Protein AF-A0A961QKD1-F1 (afdb_monomer_lite)

pLDDT: mean 87.1, std 12.79, range [49.28, 97.75]

Foldseek 3Di:
DDDPPPPPPPDPPQLVDPPRNVLVCCVVPNDPCSVVVVVVVVVVVLVVVCVVPNPVSVCVVVVVCVVVVVVVVVVVVVD

Radius of gyration: 19.94 Å; chains: 1; bounding box: 38×52×49 Å

Structure (mmCIF, N/CA/C/O backbone):
data_AF-A0A961QKD1-F1
#
_entry.id   AF-A0A961QKD1-F1
#
loop_
_atom_site.group_PDB
_atom_site.id
_atom_site.type_symbol
_atom_site.label_atom_id
_atom_site.label_alt_id
_atom_site.label_comp_id
_atom_site.label_asym_id
_atom_site.label_entity_id
_atom_site.label_seq_id
_atom_site.pdbx_PDB_ins_code
_atom_site.Cartn_x
_atom_site.Cartn_y
_atom_site.Cartn_z
_atom_site.occupancy
_atom_site.B_iso_or_equiv
_atom_site.auth_seq_id
_atom_site.auth_comp_id
_atom_site.auth_asym_id
_atom_site.auth_atom_id
_atom_site.pdbx_PDB_model_num
ATOM 1 N N . MET A 1 1 ? 23.244 -40.278 -27.399 1.00 49.28 1 MET A N 1
ATOM 2 C CA . MET A 1 1 ? 23.367 -38.832 -27.675 1.00 49.28 1 MET A CA 1
ATOM 3 C C .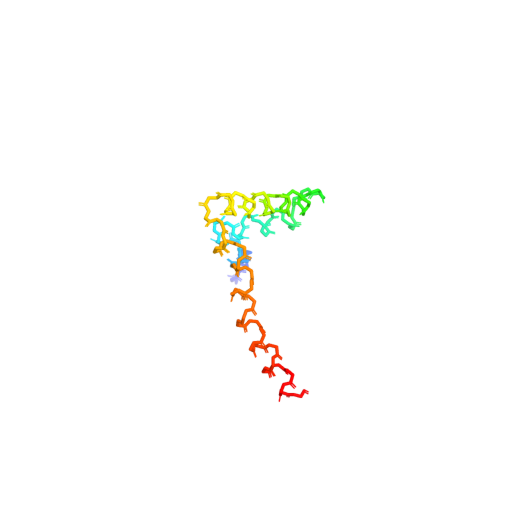 MET A 1 1 ? 22.397 -38.146 -26.731 1.00 49.28 1 MET A C 1
ATOM 5 O O . MET A 1 1 ? 21.197 -38.212 -26.949 1.00 49.28 1 MET A O 1
ATOM 9 N N . ALA A 1 2 ? 22.918 -37.755 -25.569 1.00 54.41 2 ALA A N 1
ATOM 10 C CA . ALA A 1 2 ? 22.153 -37.493 -24.358 1.00 54.41 2 ALA A CA 1
ATOM 11 C C . ALA A 1 2 ? 21.422 -36.145 -24.400 1.00 54.41 2 ALA A C 1
ATOM 13 O O . ALA A 1 2 ? 21.919 -35.171 -24.959 1.00 54.41 2 ALA A O 1
ATOM 14 N N . THR A 1 3 ? 20.245 -36.169 -23.786 1.00 58.94 3 THR A N 1
ATOM 15 C CA . THR A 1 3 ? 19.414 -35.080 -23.273 1.00 58.94 3 THR A CA 1
ATOM 16 C C . THR A 1 3 ? 20.183 -33.787 -22.985 1.00 58.94 3 THR A C 1
ATOM 18 O O . THR A 1 3 ? 20.756 -33.603 -21.912 1.00 58.94 3 THR A O 1
ATOM 21 N N . ALA A 1 4 ? 20.153 -32.846 -23.929 1.00 62.84 4 ALA A N 1
ATOM 22 C CA . ALA A 1 4 ? 20.266 -31.441 -23.573 1.00 62.84 4 ALA A CA 1
ATOM 23 C C . ALA A 1 4 ? 18.947 -31.074 -22.887 1.00 62.84 4 ALA A C 1
ATOM 25 O O . ALA A 1 4 ? 17.994 -30.652 -23.540 1.00 62.84 4 ALA A O 1
ATOM 26 N N . ASP A 1 5 ? 18.872 -31.321 -21.580 1.00 58.78 5 ASP A N 1
ATOM 27 C CA . ASP A 1 5 ? 17.842 -30.743 -20.733 1.00 58.78 5 ASP A CA 1
ATOM 28 C C . ASP A 1 5 ? 18.015 -29.229 -20.821 1.00 58.78 5 ASP A C 1
ATOM 30 O O . ASP A 1 5 ? 18.860 -28.618 -20.164 1.00 58.78 5 ASP A O 1
ATOM 34 N N . SER A 1 6 ? 17.263 -28.620 -21.732 1.00 60.94 6 SER A N 1
ATOM 35 C CA . SER A 1 6 ? 17.162 -27.181 -21.847 1.00 60.94 6 SER A CA 1
ATOM 36 C C . SER A 1 6 ? 16.608 -26.678 -20.521 1.00 60.94 6 SER A C 1
ATOM 38 O O . SER A 1 6 ? 15.407 -26.787 -20.261 1.00 60.94 6 SER A O 1
ATOM 40 N N . PHE A 1 7 ? 17.479 -26.142 -19.669 1.00 60.41 7 PHE A N 1
ATOM 41 C CA . PHE A 1 7 ? 17.085 -25.299 -18.553 1.00 60.41 7 PHE A CA 1
ATOM 42 C C . PHE A 1 7 ? 16.420 -24.058 -19.149 1.00 60.41 7 PHE A C 1
ATOM 44 O O . PHE A 1 7 ? 17.056 -23.026 -19.346 1.00 60.41 7 PHE A O 1
ATOM 51 N N . ALA A 1 8 ? 15.141 -24.177 -19.510 1.00 63.66 8 ALA A N 1
ATOM 52 C CA . ALA A 1 8 ? 14.330 -23.030 -19.859 1.00 63.66 8 ALA A CA 1
ATOM 53 C C . ALA A 1 8 ? 14.445 -22.053 -18.679 1.00 63.66 8 ALA A C 1
ATOM 55 O O . ALA A 1 8 ? 14.207 -22.477 -17.539 1.00 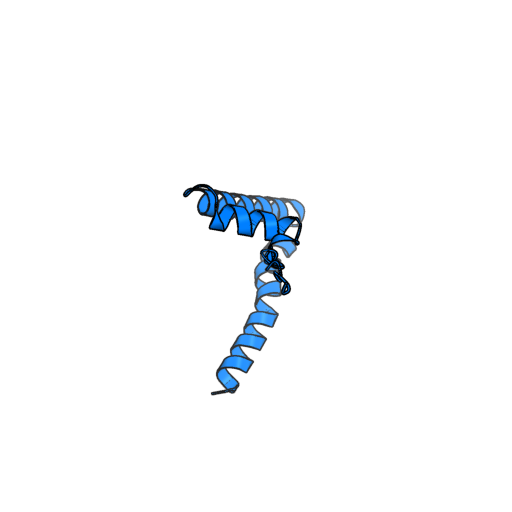63.66 8 ALA A O 1
ATOM 56 N N . PRO A 1 9 ? 14.856 -20.791 -18.898 1.00 66.00 9 PRO A N 1
ATOM 57 C CA . PRO A 1 9 ? 14.940 -19.829 -17.815 1.00 66.00 9 PRO A CA 1
ATOM 58 C C . PRO A 1 9 ? 13.554 -19.740 -17.177 1.00 66.00 9 PRO A C 1
ATOM 60 O O . PRO A 1 9 ? 12.587 -19.317 -17.813 1.00 66.00 9 PRO A O 1
ATOM 63 N N . ARG A 1 10 ? 13.429 -20.222 -15.933 1.00 61.56 10 ARG A N 1
ATOM 64 C CA . ARG A 1 10 ? 12.191 -20.097 -15.164 1.00 61.56 10 ARG A CA 1
ATOM 65 C C . ARG A 1 10 ? 11.984 -18.611 -14.945 1.00 61.56 10 ARG A C 1
ATOM 67 O O . ARG A 1 10 ? 12.659 -18.028 -14.104 1.00 61.56 10 ARG A O 1
ATOM 74 N N . THR A 1 11 ? 11.076 -17.999 -15.698 1.00 65.62 11 THR A N 1
ATOM 75 C CA . THR A 1 11 ? 10.619 -16.653 -15.374 1.00 65.62 11 THR A CA 1
ATOM 76 C C . THR A 1 11 ? 10.097 -16.693 -13.936 1.00 65.62 11 THR A C 1
ATOM 78 O O . THR A 1 11 ? 9.253 -17.543 -13.622 1.00 65.62 11 THR A O 1
ATOM 81 N N . PRO A 1 12 ? 10.640 -15.860 -13.027 1.00 71.25 12 PRO A N 1
ATOM 82 C CA . PRO A 1 12 ? 10.171 -15.804 -11.654 1.00 71.25 12 PRO A CA 1
ATOM 83 C C . PRO A 1 12 ? 8.647 -15.710 -11.628 1.00 71.25 12 PRO A C 1
ATOM 85 O O . PRO A 1 12 ? 8.063 -14.893 -12.339 1.00 71.25 12 PRO A O 1
ATOM 88 N N . PHE A 1 13 ? 7.992 -16.541 -10.813 1.00 69.31 13 PHE A N 1
ATOM 89 C CA . PHE A 1 13 ? 6.529 -16.538 -10.681 1.00 69.31 13 PHE A CA 1
ATOM 90 C C . PHE A 1 13 ? 5.979 -15.130 -10.383 1.00 69.31 13 PHE A C 1
ATOM 92 O O . PHE A 1 13 ? 4.900 -14.776 -10.851 1.00 69.31 13 PHE A O 1
ATOM 99 N N . ALA A 1 14 ? 6.772 -14.300 -9.698 1.00 66.81 14 ALA A N 1
ATOM 100 C CA . ALA A 1 14 ? 6.492 -12.894 -9.430 1.00 66.81 14 ALA A CA 1
ATOM 101 C C . ALA A 1 14 ? 6.198 -12.057 -10.694 1.00 66.81 14 ALA A C 1
ATOM 103 O O . ALA A 1 14 ? 5.320 -11.201 -10.650 1.00 66.81 14 ALA A O 1
ATOM 104 N N . TYR A 1 15 ? 6.828 -12.344 -11.842 1.00 73.38 15 TYR A N 1
ATOM 105 C CA . TYR A 1 15 ? 6.590 -11.622 -13.103 1.00 73.38 15 TYR A CA 1
ATOM 106 C C . TYR A 1 15 ? 5.291 -12.005 -13.820 1.00 73.38 15 TYR A C 1
ATOM 108 O O . TYR A 1 15 ? 4.948 -11.395 -14.832 1.00 73.38 15 TYR A O 1
ATOM 116 N N . ARG A 1 16 ? 4.563 -13.013 -13.324 1.00 78.50 16 ARG A N 1
ATOM 117 C CA . ARG A 1 16 ? 3.288 -13.450 -13.912 1.00 78.50 16 ARG A CA 1
ATOM 118 C C . ARG A 1 16 ? 2.091 -12.664 -13.383 1.00 78.50 16 ARG A C 1
ATOM 120 O O . ARG A 1 16 ? 1.023 -12.745 -13.985 1.00 78.50 16 ARG A O 1
ATOM 127 N N . LEU A 1 17 ? 2.243 -11.922 -12.281 1.00 83.31 17 LEU A N 1
ATOM 128 C CA . LEU A 1 17 ? 1.183 -11.037 -11.803 1.00 83.31 17 LEU A CA 1
ATOM 129 C C . LEU A 1 17 ? 1.110 -9.789 -12.692 1.00 83.31 17 LEU A C 1
ATOM 131 O O . LEU A 1 17 ? 2.140 -9.155 -12.908 1.00 83.31 17 LEU A O 1
ATOM 135 N N . PRO A 1 18 ? -0.085 -9.389 -13.159 1.00 81.50 18 PRO A N 1
ATOM 136 C CA . PRO A 1 18 ? -0.218 -8.327 -14.154 1.00 81.50 18 PRO A CA 1
ATOM 137 C C . PRO A 1 18 ? 0.318 -6.983 -13.653 1.00 81.50 18 PRO A C 1
ATOM 139 O O . PRO A 1 18 ? 1.035 -6.304 -14.374 1.00 81.50 18 PRO A O 1
ATOM 142 N N . ILE A 1 19 ? 0.018 -6.623 -12.402 1.00 86.12 19 ILE A N 1
ATOM 143 C CA . ILE A 1 19 ? 0.430 -5.338 -11.820 1.00 86.12 19 ILE A CA 1
ATOM 144 C C . ILE A 1 19 ? 1.727 -5.507 -11.025 1.00 86.12 19 ILE A C 1
ATOM 146 O O . ILE A 1 19 ? 2.708 -4.819 -11.283 1.00 86.12 19 ILE A O 1
ATOM 150 N N . LEU A 1 20 ? 1.771 -6.469 -10.095 1.00 86.25 20 LEU A N 1
ATOM 151 C CA . LEU A 1 20 ? 2.953 -6.664 -9.246 1.00 86.25 20 LEU A CA 1
ATOM 152 C C . LEU A 1 20 ? 4.176 -7.144 -10.037 1.00 86.25 20 LEU A C 1
ATOM 154 O O . LEU A 1 20 ? 5.292 -6.749 -9.723 1.00 86.25 20 LEU A O 1
ATOM 158 N N . GLY A 1 21 ? 3.978 -7.949 -11.082 1.00 85.88 21 GLY A N 1
ATOM 159 C CA . GLY A 1 21 ? 5.057 -8.396 -11.956 1.00 85.88 21 GLY A CA 1
ATOM 160 C C . GLY A 1 21 ? 5.557 -7.310 -12.905 1.00 85.88 21 GLY A C 1
ATOM 161 O O . GLY A 1 21 ? 6.736 -7.312 -13.243 1.00 85.88 21 GLY A O 1
ATOM 162 N N . ALA A 1 22 ? 4.702 -6.369 -13.312 1.00 86.50 22 ALA A N 1
ATOM 163 C CA . ALA A 1 22 ? 5.138 -5.193 -14.063 1.00 86.50 22 ALA A CA 1
ATOM 164 C C . ALA A 1 22 ? 5.994 -4.273 -13.179 1.00 86.50 22 ALA A C 1
ATOM 166 O O . ALA A 1 22 ? 7.131 -3.981 -13.535 1.00 86.50 22 ALA A O 1
ATOM 167 N N . ILE A 1 23 ? 5.511 -3.946 -11.973 1.00 89.81 23 ILE A N 1
ATOM 168 C CA . ILE A 1 23 ? 6.243 -3.109 -11.007 1.00 89.81 23 ILE A CA 1
ATOM 169 C C . ILE A 1 23 ? 7.567 -3.764 -10.596 1.00 89.81 23 ILE A C 1
ATOM 171 O O . ILE A 1 23 ? 8.590 -3.095 -10.553 1.00 89.81 23 ILE A O 1
ATOM 175 N N . ALA A 1 24 ? 7.578 -5.072 -10.315 1.00 87.94 24 ALA A N 1
ATOM 176 C CA . ALA A 1 24 ? 8.804 -5.781 -9.939 1.00 87.94 24 ALA A CA 1
ATOM 177 C C . ALA A 1 24 ? 9.854 -5.769 -11.059 1.00 87.94 24 ALA A C 1
ATOM 179 O O . ALA A 1 24 ? 11.049 -5.733 -10.780 1.00 87.94 24 ALA A O 1
ATOM 180 N N . ARG A 1 25 ? 9.410 -5.794 -12.321 1.00 87.00 25 ARG A N 1
ATOM 181 C CA . ARG A 1 25 ? 10.294 -5.738 -13.490 1.00 87.00 25 ARG A CA 1
ATOM 182 C C . ARG A 1 25 ? 10.881 -4.349 -13.653 1.00 87.00 25 ARG A C 1
ATOM 184 O O . ARG A 1 25 ? 12.089 -4.222 -13.774 1.00 87.00 25 ARG A O 1
ATOM 191 N N . GLU A 1 26 ? 10.044 -3.319 -13.581 1.00 89.25 26 GLU A N 1
ATOM 192 C CA . GLU A 1 26 ? 10.488 -1.922 -13.643 1.00 89.25 26 GLU A CA 1
ATOM 193 C C . GLU A 1 26 ? 11.376 -1.548 -12.449 1.00 89.25 26 GLU A C 1
ATOM 195 O O . GLU A 1 26 ? 12.312 -0.774 -12.595 1.00 89.25 26 GLU A O 1
ATOM 200 N N . TRP A 1 27 ? 11.171 -2.162 -11.285 1.00 87.44 27 TRP A N 1
ATOM 201 C CA . TRP A 1 27 ? 12.059 -1.986 -10.138 1.00 87.44 27 TRP A CA 1
ATOM 202 C C . TRP A 1 27 ? 13.445 -2.618 -10.340 1.00 87.44 27 TRP A C 1
ATOM 204 O O . TRP A 1 27 ? 14.439 -2.085 -9.855 1.00 87.44 27 TRP A O 1
ATOM 214 N N . ALA A 1 28 ? 13.521 -3.771 -11.010 1.00 88.06 28 ALA A N 1
ATOM 215 C CA . ALA A 1 28 ? 14.777 -4.497 -11.214 1.00 88.06 28 ALA A CA 1
ATOM 216 C C . ALA A 1 28 ? 15.563 -4.019 -12.446 1.00 88.06 28 ALA A C 1
ATOM 218 O O . ALA A 1 28 ? 16.792 -4.033 -12.437 1.00 88.06 28 ALA A O 1
ATOM 219 N N . GLU A 1 29 ? 14.854 -3.646 -13.510 1.00 88.31 29 GLU A N 1
ATOM 220 C CA . GLU A 1 29 ? 15.403 -3.405 -14.851 1.00 88.31 29 GLU A CA 1
ATOM 221 C C . GLU A 1 29 ? 15.115 -1.981 -15.364 1.00 88.31 29 GLU A C 1
ATOM 223 O O . GLU A 1 29 ? 15.614 -1.607 -16.424 1.00 88.31 29 GLU A O 1
ATOM 228 N N . GLY A 1 30 ? 14.288 -1.203 -14.658 1.00 85.44 30 GLY A N 1
ATOM 229 C CA . GLY A 1 30 ? 13.856 0.129 -15.077 1.00 85.44 30 GLY A CA 1
ATOM 230 C C . GLY A 1 30 ? 14.793 1.261 -14.662 1.00 85.44 30 GLY A C 1
ATOM 231 O O . GLY A 1 30 ? 15.939 1.057 -14.263 1.00 85.44 30 GLY A O 1
ATOM 232 N N . ASP A 1 31 ? 14.285 2.483 -14.811 1.00 89.75 31 ASP A N 1
ATOM 233 C CA . ASP A 1 31 ? 15.037 3.716 -14.582 1.00 89.75 31 ASP A CA 1
ATOM 234 C C . ASP A 1 31 ? 15.348 3.945 -13.091 1.00 89.75 31 ASP A C 1
ATOM 236 O O . ASP A 1 31 ? 14.594 3.529 -12.209 1.00 89.75 31 ASP A O 1
ATOM 240 N N . ALA A 1 32 ? 16.431 4.669 -12.804 1.00 91.12 32 ALA A N 1
ATOM 241 C CA . ALA A 1 32 ? 16.854 4.991 -11.442 1.00 91.12 32 ALA A CA 1
ATOM 242 C C . ALA A 1 32 ? 15.801 5.815 -10.678 1.00 91.12 32 ALA A C 1
ATOM 244 O O . ALA A 1 32 ? 15.694 5.698 -9.456 1.00 91.12 32 ALA A O 1
ATOM 245 N N . ASP A 1 33 ? 14.992 6.595 -11.398 1.00 93.81 33 ASP A N 1
ATOM 246 C CA . ASP A 1 33 ? 13.922 7.422 -10.834 1.00 93.81 33 ASP A CA 1
ATOM 247 C C . ASP A 1 33 ? 12.597 6.659 -10.637 1.00 93.81 33 ASP A C 1
ATOM 249 O O . ASP A 1 33 ? 11.664 7.170 -10.008 1.00 93.81 33 ASP A O 1
ATOM 253 N N . PHE A 1 34 ? 12.497 5.411 -11.113 1.00 93.31 34 PHE A N 1
ATOM 254 C CA . PHE A 1 34 ? 11.280 4.605 -10.999 1.00 93.31 34 PHE A CA 1
ATOM 255 C C . PHE A 1 34 ? 10.749 4.469 -9.557 1.00 93.31 34 PHE A C 1
ATOM 257 O O . PHE A 1 34 ? 9.546 4.669 -9.355 1.00 93.31 34 PHE A O 1
ATOM 264 N N . PRO A 1 35 ? 11.583 4.210 -8.524 1.00 92.88 35 PRO A N 1
ATOM 265 C CA . PRO A 1 35 ? 11.118 4.154 -7.139 1.00 92.88 35 PRO A CA 1
ATOM 266 C C . PRO A 1 35 ? 10.411 5.433 -6.681 1.00 92.88 35 PRO A C 1
ATOM 268 O O . PRO A 1 35 ? 9.401 5.364 -5.976 1.00 92.88 35 PRO A O 1
ATOM 271 N N . LEU A 1 36 ? 10.911 6.600 -7.099 1.00 94.81 36 LEU A N 1
ATOM 272 C CA . LEU A 1 36 ? 10.311 7.888 -6.762 1.00 94.81 36 LEU A CA 1
ATOM 273 C C . LEU A 1 36 ? 8.940 8.038 -7.429 1.00 94.81 36 LEU A C 1
ATOM 275 O O . LEU A 1 36 ? 7.973 8.411 -6.761 1.00 94.81 36 LEU A O 1
ATOM 279 N N . TYR A 1 37 ? 8.835 7.706 -8.718 1.00 94.69 37 TYR A N 1
ATOM 280 C CA . TYR A 1 37 ? 7.565 7.755 -9.445 1.00 94.69 37 TYR A CA 1
ATOM 281 C C . TYR A 1 37 ? 6.530 6.784 -8.876 1.00 94.69 37 TYR A C 1
ATOM 283 O O . TYR A 1 37 ? 5.362 7.150 -8.741 1.00 94.69 37 TYR A O 1
ATOM 291 N N . LEU A 1 38 ? 6.950 5.582 -8.473 1.00 94.75 38 LEU A N 1
ATOM 292 C CA . LEU A 1 38 ? 6.078 4.594 -7.842 1.00 94.75 38 LEU A CA 1
ATOM 293 C C . LEU A 1 38 ? 5.494 5.119 -6.522 1.00 94.75 38 LEU A C 1
ATOM 295 O O . LEU A 1 38 ? 4.285 5.027 -6.297 1.00 94.75 38 LEU A O 1
ATOM 299 N N . VAL A 1 39 ? 6.333 5.706 -5.662 1.00 95.81 39 VAL A N 1
ATOM 300 C CA . VAL A 1 39 ? 5.883 6.307 -4.397 1.00 95.81 39 VAL A CA 1
ATOM 301 C C . VAL A 1 39 ? 4.941 7.480 -4.659 1.00 95.81 39 VAL A C 1
ATOM 303 O O . VAL A 1 39 ? 3.877 7.555 -4.044 1.00 95.81 39 VAL A O 1
ATOM 306 N N . LEU A 1 40 ? 5.278 8.366 -5.601 1.00 97.56 40 LEU A N 1
ATOM 307 C CA . LEU A 1 40 ? 4.433 9.507 -5.955 1.00 97.56 40 LEU A CA 1
ATOM 308 C C . LEU A 1 40 ? 3.062 9.057 -6.480 1.00 97.56 40 LEU A C 1
ATOM 310 O O . LEU A 1 40 ? 2.038 9.628 -6.097 1.00 97.56 40 LEU A O 1
ATOM 314 N N . ALA A 1 41 ? 3.025 8.012 -7.310 1.00 95.81 41 ALA A N 1
ATOM 315 C CA . ALA A 1 41 ? 1.792 7.433 -7.829 1.00 95.81 41 ALA A CA 1
ATOM 316 C C . ALA A 1 41 ? 0.935 6.820 -6.710 1.00 95.81 41 ALA A C 1
ATOM 318 O O . ALA A 1 41 ? -0.270 7.069 -6.664 1.00 95.81 41 ALA A O 1
ATOM 319 N N . LEU A 1 42 ? 1.541 6.082 -5.773 1.00 95.12 42 LEU A N 1
ATOM 320 C CA . LEU A 1 42 ? 0.840 5.507 -4.619 1.00 95.12 42 LEU A CA 1
ATOM 321 C C . LEU A 1 42 ? 0.259 6.583 -3.697 1.00 95.12 42 LEU A C 1
ATOM 323 O O . LEU A 1 42 ? -0.904 6.487 -3.303 1.00 95.12 42 LEU A O 1
ATOM 327 N N . VAL A 1 43 ? 1.034 7.625 -3.385 1.00 96.31 43 VAL A N 1
ATOM 328 C CA . VAL A 1 43 ? 0.568 8.757 -2.568 1.00 96.31 43 VAL A CA 1
ATOM 329 C C . VAL A 1 43 ? -0.563 9.499 -3.274 1.00 96.31 43 VAL A C 1
ATOM 331 O O . VAL A 1 43 ? -1.566 9.828 -2.643 1.00 96.31 43 VAL A O 1
ATOM 334 N N . SER A 1 44 ? -0.447 9.713 -4.586 1.00 97.69 44 SER A N 1
ATOM 335 C CA . SER A 1 44 ? -1.487 10.371 -5.384 1.00 97.69 44 SER A CA 1
ATOM 336 C C . SER A 1 44 ? -2.775 9.545 -5.423 1.00 97.69 44 SER A C 1
ATOM 338 O O . SER A 1 44 ? -3.858 10.078 -5.187 1.00 97.69 44 SER A O 1
ATOM 340 N N . LEU A 1 45 ? -2.667 8.231 -5.646 1.00 96.38 45 LEU A N 1
ATOM 341 C CA . LEU A 1 45 ? -3.798 7.303 -5.618 1.00 96.38 45 LEU A CA 1
ATOM 342 C C . LEU A 1 45 ? -4.478 7.291 -4.245 1.00 96.38 45 LEU A C 1
ATOM 344 O O . LEU A 1 45 ? -5.706 7.312 -4.159 1.00 96.38 45 LEU A O 1
ATOM 348 N N . TRP A 1 46 ? -3.691 7.300 -3.168 1.00 95.94 46 TRP A N 1
ATOM 349 C CA . TRP A 1 46 ? -4.224 7.369 -1.812 1.00 95.94 46 TRP A CA 1
ATOM 350 C C . TRP A 1 46 ? -4.902 8.713 -1.530 1.00 95.94 46 TRP A C 1
ATOM 352 O O . TRP A 1 46 ? -5.997 8.733 -0.972 1.00 95.94 46 TRP A O 1
ATOM 362 N N . GLY A 1 47 ? -4.328 9.822 -2.001 1.00 96.88 47 GLY A N 1
ATOM 363 C CA . GLY A 1 47 ? -4.964 11.138 -1.967 1.00 96.88 47 GLY A CA 1
ATOM 364 C C . GLY A 1 47 ? -6.333 11.127 -2.649 1.00 96.88 47 GLY A C 1
ATOM 365 O O . GLY A 1 47 ? -7.318 11.552 -2.050 1.00 96.88 47 GLY A O 1
ATOM 366 N N . ILE A 1 48 ? -6.434 10.556 -3.854 1.00 97.75 48 IL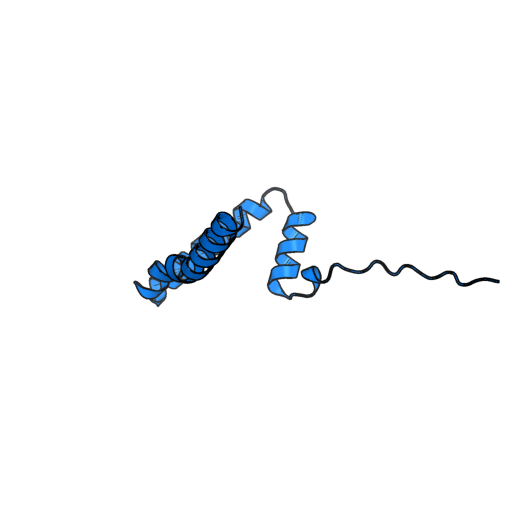E A N 1
ATOM 367 C CA . ILE A 1 48 ? -7.709 10.394 -4.575 1.00 97.75 48 ILE A CA 1
ATOM 368 C C . ILE A 1 48 ? -8.697 9.535 -3.772 1.00 97.75 48 ILE A C 1
ATOM 370 O O . ILE A 1 48 ? -9.884 9.867 -3.696 1.00 97.75 48 ILE A O 1
ATOM 374 N N . ALA A 1 49 ? -8.226 8.458 -3.136 1.00 96.56 49 ALA A N 1
ATOM 375 C CA . ALA A 1 49 ? -9.058 7.622 -2.276 1.00 96.56 49 ALA A CA 1
ATOM 376 C C . ALA A 1 49 ? -9.606 8.412 -1.074 1.00 96.56 49 ALA A C 1
ATOM 378 O O . ALA A 1 49 ? -10.796 8.304 -0.774 1.00 96.56 49 ALA A O 1
ATOM 379 N N . ILE A 1 50 ? -8.783 9.253 -0.437 1.00 97.06 50 ILE A N 1
ATOM 380 C CA . ILE A 1 50 ? -9.206 10.157 0.644 1.00 97.06 50 ILE A CA 1
ATOM 381 C C . ILE A 1 50 ? -10.231 11.170 0.131 1.00 97.06 50 ILE A C 1
ATOM 383 O O . ILE A 1 50 ? -11.253 11.363 0.778 1.00 97.06 50 ILE A O 1
ATOM 387 N N . PHE A 1 51 ? -10.027 11.778 -1.038 1.00 97.31 51 PHE A N 1
ATOM 388 C CA . PHE A 1 51 ? -11.008 12.711 -1.606 1.00 97.31 51 PHE A CA 1
ATOM 389 C C . PHE A 1 51 ? -12.345 12.045 -1.948 1.00 97.31 51 PHE A C 1
ATOM 391 O O . PHE A 1 51 ? -13.392 12.672 -1.817 1.00 97.31 51 PHE A O 1
ATOM 398 N N . THR A 1 52 ? -12.317 10.783 -2.376 1.00 96.88 52 THR A N 1
ATOM 399 C CA . THR A 1 52 ? -13.517 10.071 -2.837 1.00 96.88 52 THR A CA 1
ATOM 400 C C . THR A 1 52 ? -14.299 9.438 -1.680 1.00 96.88 52 THR A C 1
ATOM 402 O O . THR A 1 52 ? -15.526 9.441 -1.700 1.00 96.88 52 THR A O 1
ATOM 405 N N . TRP A 1 53 ? -13.611 8.903 -0.664 1.00 95.50 53 TRP A N 1
ATOM 406 C CA . TRP A 1 53 ? -14.236 8.144 0.432 1.00 95.50 53 TRP A CA 1
ATOM 407 C C . TRP A 1 53 ? -14.121 8.842 1.788 1.00 95.50 53 TRP A C 1
ATOM 409 O O . TRP A 1 53 ? -14.900 8.545 2.687 1.00 95.50 53 TRP A O 1
ATOM 419 N N . GLY A 1 54 ? -13.182 9.772 1.958 1.00 95.00 54 GLY A N 1
ATOM 420 C CA . GLY A 1 54 ? -12.949 10.494 3.205 1.00 95.00 54 GLY A CA 1
ATOM 421 C C . GLY A 1 54 ? -12.283 9.628 4.273 1.00 95.00 54 GLY A C 1
ATOM 422 O O . GLY A 1 54 ? -11.234 9.015 4.061 1.00 95.00 54 GLY A O 1
ATOM 423 N N . LEU A 1 55 ? -12.913 9.587 5.447 1.00 94.88 55 LEU A N 1
ATOM 424 C CA . LEU A 1 55 ? -12.383 8.969 6.661 1.00 94.88 55 LEU A CA 1
ATOM 425 C C . LEU A 1 55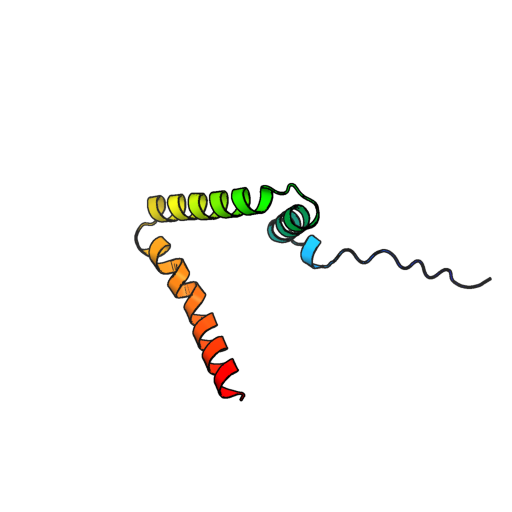 ? -12.047 7.458 6.527 1.00 94.88 55 LEU A C 1
ATOM 427 O O . LEU A 1 55 ? -10.985 7.055 7.002 1.00 94.88 55 LEU A O 1
ATOM 431 N N . PRO A 1 56 ? -12.850 6.613 5.844 1.00 93.94 56 PRO A N 1
ATOM 432 C CA . PRO A 1 56 ? -12.499 5.216 5.569 1.00 93.94 56 PRO A CA 1
ATOM 433 C C . PRO A 1 56 ? -11.147 5.030 4.869 1.00 93.94 56 PRO A C 1
ATOM 435 O O . PRO A 1 56 ? -10.359 4.174 5.269 1.00 93.94 56 PRO A O 1
ATOM 438 N N . ALA A 1 57 ? -10.843 5.842 3.852 1.00 94.75 57 ALA A N 1
ATOM 439 C CA . ALA A 1 57 ? -9.574 5.747 3.130 1.00 94.75 57 ALA A CA 1
ATOM 440 C C . ALA A 1 57 ? -8.381 6.191 3.989 1.00 94.75 57 ALA A C 1
ATOM 442 O O . ALA A 1 57 ? -7.266 5.700 3.807 1.00 94.75 57 ALA A O 1
ATOM 443 N N . LEU A 1 58 ? -8.623 7.074 4.960 1.00 94.31 58 LEU A N 1
ATOM 444 C CA . LEU A 1 58 ? -7.618 7.512 5.922 1.00 94.31 58 LEU A CA 1
ATOM 445 C C . LEU A 1 58 ? -7.291 6.418 6.954 1.00 94.31 58 LEU A C 1
ATOM 447 O O . LEU A 1 58 ? -6.137 6.280 7.350 1.00 94.31 58 LEU A O 1
ATOM 451 N N . TYR A 1 59 ? -8.274 5.597 7.342 1.00 95.44 59 TYR A N 1
ATOM 452 C CA . TYR A 1 59 ? -8.072 4.464 8.257 1.00 95.44 59 TYR A CA 1
ATOM 453 C C . TYR A 1 59 ? -7.567 3.181 7.583 1.00 95.44 59 TYR A C 1
ATOM 455 O O . TYR A 1 59 ? -7.064 2.296 8.277 1.00 95.44 59 TYR A O 1
ATOM 463 N N . LEU A 1 60 ? -7.656 3.063 6.254 1.00 93.12 60 LEU A N 1
ATOM 464 C CA . LEU A 1 60 ? -7.227 1.871 5.510 1.00 93.12 60 LEU A CA 1
ATOM 465 C C . LEU A 1 60 ? -5.802 1.392 5.853 1.00 93.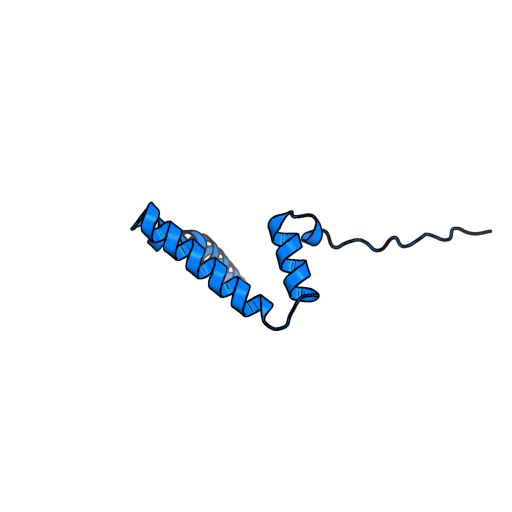12 60 LEU A C 1
ATOM 467 O O . LEU A 1 60 ? -5.646 0.200 6.126 1.00 93.12 60 LEU A O 1
ATOM 471 N N . PRO A 1 61 ? -4.772 2.264 5.912 1.00 91.69 61 PRO A N 1
ATOM 472 C CA . PRO A 1 61 ? -3.424 1.84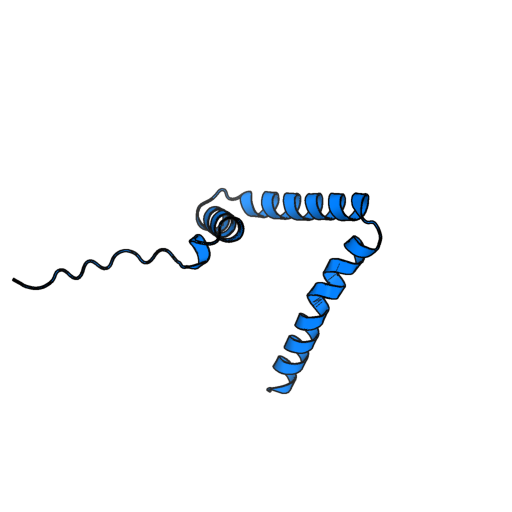2 6.291 1.00 91.69 61 PRO A CA 1
ATOM 473 C C . PRO A 1 61 ? -3.365 1.213 7.689 1.00 91.69 61 PRO A C 1
ATOM 475 O O . PRO A 1 61 ? -2.677 0.214 7.884 1.00 91.69 61 PRO A O 1
ATOM 478 N N . ALA A 1 62 ? -4.129 1.744 8.650 1.00 93.06 62 ALA A N 1
ATOM 479 C CA . ALA A 1 62 ? -4.191 1.202 10.006 1.00 93.06 62 ALA A CA 1
ATOM 480 C C . ALA A 1 62 ? -4.870 -0.178 10.039 1.00 93.06 62 ALA A C 1
ATOM 482 O O . ALA A 1 62 ? -4.405 -1.084 10.731 1.00 93.06 62 ALA A O 1
ATOM 483 N N . VAL A 1 63 ? -5.933 -0.362 9.250 1.00 94.88 63 VAL A N 1
ATOM 484 C CA . VAL A 1 63 ? -6.630 -1.652 9.126 1.00 94.88 63 VAL A CA 1
ATOM 485 C C . VAL A 1 63 ? -5.721 -2.706 8.492 1.00 94.88 63 VAL A C 1
ATOM 487 O O . VAL A 1 63 ? -5.628 -3.818 9.004 1.00 94.88 63 VAL A O 1
ATOM 490 N N . VAL A 1 64 ? -4.998 -2.356 7.424 1.00 93.81 64 VAL A N 1
ATOM 491 C CA . VAL A 1 64 ? -4.036 -3.259 6.768 1.00 93.81 64 VAL A CA 1
ATOM 492 C C . VAL A 1 64 ? -2.852 -3.587 7.686 1.00 93.81 64 VAL A C 1
ATOM 494 O O . VAL A 1 64 ? -2.356 -4.712 7.668 1.00 93.81 64 VAL A O 1
ATOM 497 N N . ALA A 1 65 ? -2.424 -2.647 8.533 1.00 95.19 65 ALA A N 1
ATOM 498 C CA . ALA A 1 65 ? -1.360 -2.873 9.508 1.00 95.19 65 ALA A CA 1
ATOM 499 C C . ALA A 1 65 ? -1.789 -3.741 10.707 1.00 95.19 65 ALA A C 1
ATOM 501 O O . ALA A 1 65 ? -0.940 -4.341 11.362 1.00 95.19 65 ALA A O 1
ATOM 502 N N . SER A 1 66 ? -3.088 -3.864 10.993 1.00 96.62 66 SER A N 1
ATOM 503 C CA . SER A 1 66 ? -3.599 -4.674 12.109 1.00 96.62 66 SER A CA 1
ATOM 504 C C . SER A 1 66 ? -3.113 -6.138 12.099 1.00 96.62 66 SER A C 1
ATOM 506 O O . SER A 1 66 ? -2.523 -6.563 13.098 1.00 96.62 66 SER A O 1
ATOM 508 N N . PRO A 1 67 ? -3.257 -6.922 11.007 1.00 95.69 67 PRO A N 1
ATOM 509 C CA . PRO A 1 67 ? -2.709 -8.277 10.959 1.00 95.69 67 PRO A CA 1
ATOM 510 C C . PRO A 1 67 ? -1.177 -8.301 11.050 1.00 95.69 67 PRO A C 1
ATOM 512 O O . PRO A 1 67 ? -0.631 -9.241 11.624 1.00 95.69 67 PRO A O 1
ATOM 515 N N . LEU A 1 68 ? -0.473 -7.272 10.556 1.00 95.69 68 LEU A N 1
ATOM 516 C CA . LEU A 1 68 ? 0.985 -7.175 10.706 1.00 95.69 68 LEU A CA 1
ATOM 517 C C . LEU A 1 68 ? 1.389 -7.077 12.178 1.00 95.69 68 LEU A C 1
ATOM 519 O O . LEU A 1 68 ? 2.362 -7.711 12.574 1.00 95.69 68 LEU A O 1
ATOM 523 N N . MET A 1 69 ? 0.622 -6.362 13.004 1.00 96.44 69 MET A N 1
ATOM 524 C CA . MET A 1 69 ? 0.874 -6.302 14.447 1.00 96.44 69 MET A CA 1
ATOM 525 C C . MET A 1 69 ? 0.684 -7.661 15.120 1.00 96.44 69 MET A C 1
ATOM 527 O O . MET A 1 69 ? 1.480 -8.031 15.979 1.00 96.44 69 MET A O 1
ATOM 531 N N . ILE A 1 70 ? -0.314 -8.443 14.702 1.00 96.38 70 ILE A N 1
ATOM 532 C CA . ILE A 1 70 ? -0.492 -9.816 15.198 1.00 96.38 70 ILE A CA 1
ATOM 533 C C . ILE A 1 70 ? 0.717 -10.674 14.813 1.00 96.38 70 ILE A C 1
ATOM 535 O O . ILE A 1 70 ? 1.281 -11.355 15.666 1.00 96.38 70 ILE A O 1
ATOM 539 N N . LEU A 1 71 ? 1.154 -10.610 13.552 1.00 96.38 71 LEU A N 1
ATOM 540 C CA . LEU A 1 71 ? 2.338 -11.337 13.088 1.00 96.38 71 LEU A CA 1
ATOM 541 C C . LEU A 1 71 ? 3.605 -10.908 13.836 1.00 96.38 71 LEU A C 1
ATOM 543 O O . LEU A 1 71 ? 4.399 -11.767 14.202 1.00 96.38 71 LEU A O 1
ATOM 547 N N . MET A 1 72 ? 3.769 -9.612 14.107 1.00 96.00 72 MET A N 1
ATOM 548 C CA . MET A 1 72 ? 4.875 -9.062 14.895 1.00 96.00 72 MET A CA 1
ATOM 549 C C . MET A 1 72 ? 4.880 -9.640 16.314 1.00 96.00 72 MET A C 1
ATOM 551 O O . MET A 1 72 ? 5.909 -10.126 16.778 1.00 96.00 72 MET A O 1
ATOM 555 N N . LEU A 1 73 ? 3.727 -9.648 16.991 1.00 96.25 73 LEU A N 1
ATOM 556 C CA . LEU A 1 73 ? 3.594 -10.228 18.330 1.00 96.25 73 LEU A CA 1
ATOM 557 C C . LEU A 1 73 ? 3.903 -11.726 18.329 1.00 96.25 73 LEU A C 1
ATOM 559 O O . LEU A 1 73 ? 4.617 -12.204 19.209 1.00 96.25 73 LEU A O 1
ATOM 563 N N . VAL A 1 74 ? 3.412 -12.464 17.331 1.00 96.81 74 VAL A N 1
ATOM 564 C CA . VAL A 1 74 ? 3.721 -13.889 17.162 1.00 96.81 74 VAL A CA 1
ATOM 565 C C . VAL A 1 74 ? 5.213 -14.096 16.912 1.00 96.81 74 VAL A C 1
ATOM 567 O O . VAL A 1 74 ? 5.794 -14.998 17.504 1.00 96.81 74 VAL A O 1
ATOM 570 N N . ALA A 1 75 ? 5.845 -13.273 16.073 1.00 96.19 75 ALA A N 1
ATOM 571 C CA . ALA A 1 75 ? 7.273 -13.361 15.787 1.00 96.19 75 ALA A CA 1
ATOM 572 C C . ALA A 1 75 ? 8.112 -13.143 17.052 1.00 96.19 75 ALA A C 1
ATOM 574 O O . ALA A 1 75 ? 8.977 -13.959 17.341 1.00 96.19 75 ALA A O 1
ATOM 575 N N . ILE A 1 76 ? 7.797 -12.118 17.851 1.00 96.00 76 ILE A N 1
ATOM 576 C CA . ILE A 1 76 ? 8.495 -11.836 19.117 1.00 96.00 76 ILE A CA 1
ATOM 577 C C . ILE A 1 76 ? 8.228 -12.932 20.159 1.00 96.00 76 ILE A C 1
ATOM 579 O O . ILE A 1 76 ? 9.115 -13.298 20.924 1.00 96.00 76 ILE A O 1
ATOM 583 N N . SER A 1 77 ? 7.018 -13.497 20.183 1.00 96.25 77 SER A N 1
ATOM 584 C CA . SER A 1 77 ? 6.662 -14.570 21.124 1.00 96.25 77 SER A CA 1
ATOM 585 C C . SER A 1 77 ? 7.367 -15.898 20.825 1.00 96.25 77 SER A C 1
ATOM 587 O O . SER A 1 77 ? 7.314 -16.809 21.648 1.00 96.25 77 SER A O 1
ATOM 589 N N . ARG A 1 78 ? 8.000 -16.039 19.653 1.00 92.06 78 ARG A N 1
ATOM 590 C CA . ARG A 1 78 ? 8.710 -17.258 19.240 1.00 92.06 78 ARG A CA 1
ATOM 591 C C . ARG A 1 78 ? 10.174 -17.315 19.698 1.00 92.06 78 ARG A C 1
ATOM 593 O O . ARG A 1 78 ? 10.791 -18.354 19.469 1.00 92.06 78 ARG A O 1
ATOM 600 N N . GLY A 1 79 ? 10.667 -16.282 20.390 1.00 75.81 79 GLY A N 1
ATOM 601 C CA . GLY A 1 79 ? 12.061 -16.169 20.847 1.00 75.81 79 GLY A CA 1
ATOM 602 C C . GLY A 1 79 ? 13.018 -15.870 19.705 1.00 75.81 79 GLY A C 1
ATOM 603 O O . GLY A 1 79 ? 14.153 -16.388 19.772 1.00 75.81 79 GLY A O 1
#

Secondary structure (DSSP, 8-state):
------------GGGGSTTHHHHHHHHHHS-TTHHHHHHHHHHHHHHHHHHHH-HHHHHHHHHHHHHHHHHHHHHHHT-

Sequence (79 aa):
MATADSFAPRTPFAYRLPILGAIAREWAEGDADFPLYLVLALVSLWGIAIFTWGLPALYLPAVVASPLMILMLVAISRG